Protein AF-A0A960LL97-F1 (afdb_monomer_lite)

Structure (mmCIF, N/CA/C/O backbone):
data_AF-A0A960LL97-F1
#
_entry.id   AF-A0A960LL97-F1
#
loop_
_atom_site.group_PDB
_atom_site.id
_atom_site.type_symbol
_atom_site.label_atom_id
_atom_site.label_alt_id
_atom_site.label_comp_id
_atom_site.label_asym_id
_atom_site.label_entity_id
_atom_site.label_seq_id
_atom_site.pdbx_PDB_ins_code
_atom_site.Cartn_x
_atom_site.Cartn_y
_atom_site.Cartn_z
_atom_site.occupancy
_atom_site.B_iso_or_equiv
_atom_site.auth_seq_id
_atom_site.auth_comp_id
_atom_site.auth_asym_id
_atom_site.auth_atom_id
_atom_site.pdbx_PDB_model_num
ATOM 1 N N . ASP A 1 1 ? 24.222 12.680 -18.712 1.00 38.53 1 ASP A N 1
ATOM 2 C CA . ASP A 1 1 ? 23.082 11.880 -18.221 1.00 38.53 1 ASP A CA 1
ATOM 3 C C . ASP A 1 1 ? 23.501 10.441 -17.946 1.00 38.53 1 ASP A C 1
ATOM 5 O O . ASP A 1 1 ? 23.135 9.529 -18.675 1.00 38.53 1 ASP A O 1
ATOM 9 N N . HIS A 1 2 ? 24.340 10.233 -16.927 1.00 45.06 2 HIS A N 1
ATOM 10 C CA . HIS A 1 2 ? 24.830 8.910 -16.535 1.00 45.06 2 HIS A CA 1
ATOM 11 C C . HIS A 1 2 ? 24.363 8.586 -15.111 1.00 45.06 2 HIS A C 1
ATOM 13 O O . HIS A 1 2 ? 24.579 9.390 -14.214 1.00 45.06 2 HIS A O 1
ATOM 19 N N . GLN A 1 3 ? 23.801 7.379 -14.963 1.00 54.41 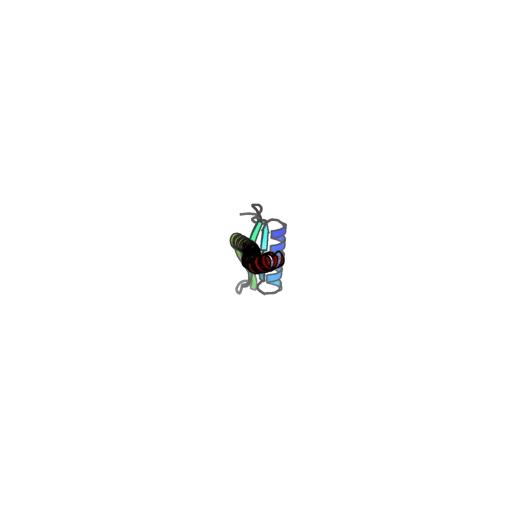3 GLN A N 1
ATOM 20 C CA . GLN A 1 3 ? 23.436 6.665 -13.727 1.00 54.41 3 GLN A CA 1
ATOM 21 C C . GLN A 1 3 ? 22.226 7.207 -12.951 1.00 54.41 3 GLN A C 1
ATOM 23 O O . GLN A 1 3 ? 22.362 7.721 -11.854 1.00 54.41 3 GLN A O 1
ATOM 28 N N . ILE A 1 4 ? 21.028 6.991 -13.509 1.00 66.06 4 ILE A N 1
ATOM 29 C CA . ILE A 1 4 ? 19.745 7.111 -12.784 1.00 66.06 4 ILE A CA 1
ATOM 30 C C . ILE A 1 4 ? 19.495 5.883 -11.885 1.00 66.06 4 ILE A C 1
ATOM 32 O O . ILE A 1 4 ? 18.559 5.880 -11.108 1.00 66.06 4 ILE A O 1
ATOM 36 N N . PHE A 1 5 ? 20.302 4.821 -11.982 1.00 74.31 5 PHE A N 1
ATOM 37 C CA . PHE A 1 5 ? 20.038 3.547 -11.309 1.00 74.31 5 PHE A CA 1
ATOM 38 C C . PHE A 1 5 ? 21.269 3.027 -10.575 1.00 74.31 5 PHE A C 1
ATOM 40 O O . PHE A 1 5 ? 22.390 3.118 -11.092 1.00 74.31 5 PHE A O 1
ATOM 47 N N . SER A 1 6 ? 21.042 2.403 -9.417 1.00 82.69 6 SER A N 1
ATOM 48 C CA . SER A 1 6 ? 22.057 1.603 -8.731 1.00 82.69 6 SER A CA 1
ATOM 49 C C . SER A 1 6 ? 22.574 0.465 -9.629 1.00 82.69 6 SER A C 1
ATOM 51 O O . SER A 1 6 ? 21.941 0.061 -10.612 1.00 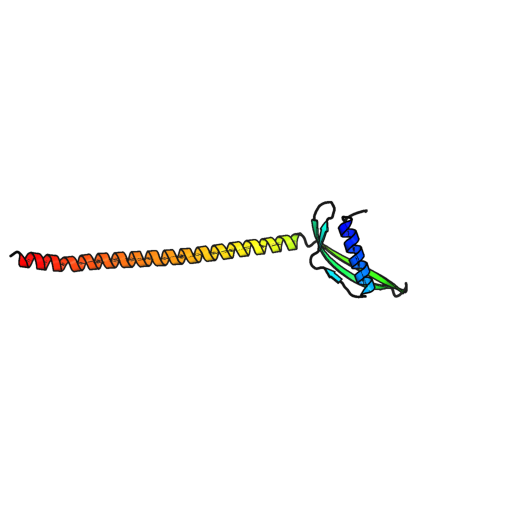82.69 6 SER A O 1
ATOM 53 N N . LYS A 1 7 ? 23.752 -0.083 -9.299 1.00 83.75 7 LYS A N 1
ATOM 54 C CA . LYS A 1 7 ? 24.346 -1.197 -10.059 1.00 83.75 7 LYS A CA 1
ATOM 55 C C . LYS A 1 7 ? 23.429 -2.427 -10.082 1.00 83.75 7 LYS A C 1
ATOM 57 O O . LYS A 1 7 ? 23.323 -3.07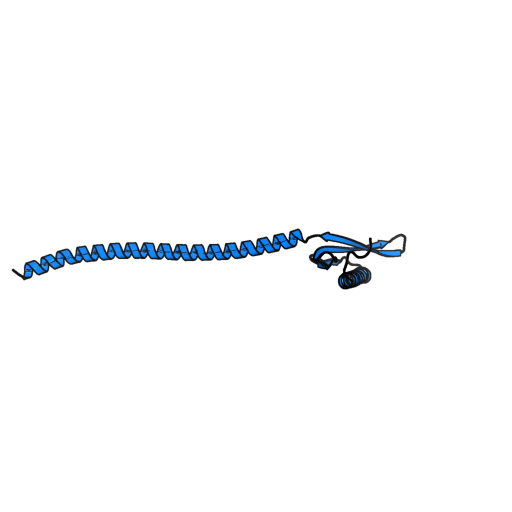9 -11.117 1.00 83.75 7 LYS A O 1
ATOM 62 N N . GLU A 1 8 ? 22.772 -2.710 -8.962 1.00 83.44 8 GLU A N 1
ATOM 63 C CA . GLU A 1 8 ? 21.835 -3.825 -8.822 1.00 83.44 8 GLU A CA 1
ATOM 64 C C . GLU A 1 8 ? 20.604 -3.628 -9.715 1.00 83.44 8 GLU A C 1
ATOM 66 O O . GLU A 1 8 ? 20.296 -4.494 -10.534 1.00 83.44 8 GLU A O 1
ATOM 71 N N . SER A 1 9 ? 19.983 -2.445 -9.661 1.00 83.50 9 SER A N 1
ATOM 72 C CA . SER A 1 9 ? 18.858 -2.082 -10.530 1.00 83.50 9 SER A CA 1
ATOM 73 C C . SER A 1 9 ? 19.239 -2.172 -12.014 1.00 83.50 9 SER A C 1
ATOM 75 O O . SER A 1 9 ? 18.503 -2.727 -12.828 1.00 83.50 9 SER A O 1
ATOM 77 N N . ALA A 1 10 ? 20.431 -1.697 -12.388 1.00 84.50 10 ALA A N 1
ATOM 78 C CA . ALA A 1 10 ? 20.920 -1.777 -13.764 1.00 84.50 10 ALA A CA 1
ATOM 79 C C . ALA A 1 10 ? 21.139 -3.226 -14.248 1.00 84.50 10 ALA A C 1
ATOM 81 O O . ALA A 1 10 ? 20.875 -3.539 -15.413 1.00 84.50 10 ALA A O 1
ATOM 82 N N . GLU A 1 11 ? 21.624 -4.118 -13.378 1.00 87.25 11 GLU A N 1
ATOM 83 C CA . GLU A 1 11 ? 21.765 -5.548 -13.680 1.00 87.25 11 GLU A CA 1
ATOM 84 C C . GLU A 1 11 ? 20.403 -6.237 -13.810 1.00 87.25 11 GLU A C 1
ATOM 86 O O . GLU A 1 11 ? 20.215 -7.037 -14.731 1.00 87.25 11 GLU A O 1
ATOM 91 N N . TYR A 1 12 ? 19.441 -5.884 -12.956 1.00 86.56 12 TYR A N 1
ATOM 92 C CA . TYR A 1 12 ? 18.064 -6.356 -13.061 1.00 86.56 12 TYR A CA 1
ATOM 93 C C . TYR A 1 12 ? 17.428 -5.946 -14.395 1.00 86.56 12 TYR A C 1
ATOM 95 O O . TYR A 1 12 ? 16.954 -6.806 -15.143 1.00 86.56 12 TYR A O 1
ATOM 103 N N . PHE A 1 13 ? 17.499 -4.662 -14.771 1.00 86.38 13 PHE A N 1
ATOM 104 C CA . PHE A 1 13 ? 16.927 -4.187 -16.032 1.00 86.38 13 PHE A CA 1
ATOM 105 C C . PHE A 1 13 ? 17.489 -4.917 -17.248 1.00 86.38 13 PHE A C 1
ATOM 107 O O . PHE A 1 13 ? 16.718 -5.256 -18.149 1.00 86.38 13 PHE A O 1
ATOM 114 N N . ARG A 1 14 ? 18.795 -5.215 -17.244 1.00 88.06 14 ARG A N 1
ATOM 115 C CA . ARG A 1 14 ? 19.449 -5.984 -18.309 1.00 88.06 14 ARG A CA 1
ATOM 116 C C . ARG A 1 14 ? 18.897 -7.407 -18.407 1.00 88.06 14 ARG A C 1
ATOM 118 O O . ARG A 1 14 ? 18.633 -7.874 -19.510 1.00 88.06 14 ARG A O 1
ATOM 125 N N . GLN A 1 15 ? 18.667 -8.080 -17.279 1.00 90.00 15 GLN A N 1
ATOM 126 C CA . GLN A 1 15 ? 18.061 -9.418 -17.269 1.00 90.00 15 GLN A CA 1
ATOM 127 C C . GLN A 1 15 ? 16.616 -9.406 -17.785 1.00 90.00 15 GLN A C 1
ATOM 129 O O . GLN A 1 15 ? 16.201 -10.320 -18.509 1.00 90.00 15 GLN A O 1
ATOM 134 N N . VAL A 1 16 ? 15.845 -8.369 -17.437 1.00 89.38 16 VAL A N 1
ATOM 135 C CA . VAL A 1 16 ? 14.489 -8.187 -17.971 1.00 89.38 16 VAL A CA 1
ATOM 136 C C . VAL A 1 16 ? 14.549 -7.956 -19.481 1.00 89.38 16 VAL A C 1
ATOM 138 O O . VAL A 1 16 ? 13.810 -8.607 -20.216 1.00 89.38 16 VAL A O 1
ATOM 141 N N . ASP A 1 17 ? 15.458 -7.106 -19.961 1.00 90.81 17 ASP A N 1
ATOM 142 C CA . ASP A 1 17 ? 15.630 -6.820 -21.389 1.00 90.81 17 ASP A CA 1
ATOM 143 C C . ASP A 1 17 ? 15.993 -8.078 -22.191 1.00 90.81 17 ASP A C 1
ATOM 145 O O . ASP A 1 17 ? 15.346 -8.408 -23.190 1.00 90.81 17 ASP A O 1
ATOM 149 N N . GLU A 1 18 ? 16.975 -8.845 -21.714 1.00 90.44 18 GLU A N 1
ATOM 150 C CA . GLU A 1 18 ? 17.350 -10.131 -22.309 1.00 90.44 18 GLU A CA 1
ATOM 151 C C . GLU A 1 18 ? 16.168 -11.108 -22.339 1.00 90.44 18 GLU A C 1
ATOM 153 O O . GLU A 1 18 ? 15.962 -11.823 -23.325 1.00 90.44 18 GLU A O 1
ATOM 158 N N . SER A 1 19 ? 15.351 -11.117 -21.284 1.00 89.69 19 SER A N 1
ATOM 159 C CA . SER A 1 19 ? 14.153 -11.952 -21.209 1.00 89.69 19 SER A CA 1
ATOM 160 C C . SER A 1 19 ? 13.078 -11.526 -22.209 1.00 89.69 19 SER A C 1
ATOM 162 O O . SER A 1 19 ? 12.464 -12.403 -22.818 1.00 89.69 19 SER A O 1
ATOM 164 N N . VAL A 1 20 ? 12.862 -10.223 -22.414 1.00 91.56 20 VAL A N 1
ATOM 165 C CA . VAL A 1 20 ? 11.917 -9.683 -23.410 1.00 91.56 20 VAL A CA 1
ATOM 166 C C . VAL A 1 20 ? 12.318 -10.124 -24.817 1.00 91.56 20 VAL A C 1
ATOM 168 O O . VAL A 1 20 ? 11.484 -10.659 -25.551 1.00 91.56 20 VAL A O 1
ATOM 171 N N . ILE A 1 21 ? 13.602 -9.988 -25.168 1.00 89.56 21 ILE A N 1
ATOM 172 C CA . ILE A 1 21 ? 14.127 -10.402 -26.478 1.00 89.56 21 ILE A CA 1
ATOM 173 C C . ILE A 1 21 ? 14.019 -11.918 -26.646 1.00 89.56 21 ILE A C 1
ATOM 175 O O . ILE A 1 21 ? 13.478 -12.396 -27.640 1.00 89.56 21 ILE A O 1
ATOM 179 N N . LYS A 1 22 ? 14.494 -12.693 -25.663 1.00 88.62 22 LYS A N 1
ATOM 180 C CA . LYS A 1 22 ? 14.520 -14.160 -25.745 1.00 88.62 22 LYS A CA 1
ATOM 181 C C . LYS A 1 22 ? 13.120 -14.764 -25.819 1.00 88.62 22 LYS A C 1
ATOM 183 O O . LYS A 1 22 ? 12.925 -15.781 -26.480 1.00 88.62 22 LYS A O 1
ATOM 188 N N . ARG A 1 23 ? 12.154 -14.177 -25.108 1.00 88.50 23 ARG A N 1
ATOM 189 C CA . ARG A 1 23 ? 10.765 -14.655 -25.091 1.00 88.50 23 ARG A CA 1
ATOM 190 C C . ARG A 1 23 ? 9.949 -14.122 -26.265 1.00 88.50 23 ARG A C 1
ATOM 192 O O . ARG A 1 23 ? 8.924 -14.727 -26.572 1.00 88.50 23 ARG A O 1
ATOM 199 N N . GLY A 1 24 ? 10.352 -13.000 -26.867 1.00 88.00 24 GLY A N 1
ATOM 200 C CA . GLY A 1 24 ? 9.570 -12.302 -27.890 1.00 88.00 24 GLY A CA 1
ATOM 201 C C . GLY A 1 24 ? 8.191 -11.863 -27.387 1.00 88.00 24 GLY A C 1
ATOM 202 O O . GLY A 1 24 ? 7.246 -11.778 -28.165 1.00 88.00 24 GLY A O 1
ATOM 203 N N . LYS A 1 25 ? 8.043 -11.648 -26.073 1.00 90.38 25 LYS A N 1
ATOM 204 C CA . LYS A 1 25 ? 6.779 -11.273 -25.425 1.00 90.38 25 LYS A CA 1
ATOM 205 C C . LYS A 1 25 ? 6.970 -10.039 -24.561 1.00 90.38 25 LYS A C 1
ATOM 207 O O . LYS A 1 25 ? 8.048 -9.839 -24.005 1.00 90.38 25 LYS A O 1
ATOM 212 N N . LEU A 1 26 ? 5.898 -9.258 -24.430 1.00 93.75 26 LEU A N 1
ATOM 213 C CA . LEU A 1 26 ? 5.858 -8.141 -23.496 1.00 93.75 26 LEU A CA 1
ATOM 214 C C . LEU A 1 26 ? 6.058 -8.634 -22.058 1.00 93.75 26 LEU A C 1
ATOM 216 O O . LEU A 1 26 ? 5.589 -9.718 -21.695 1.00 93.75 26 LEU A O 1
ATOM 220 N N . ILE A 1 27 ? 6.744 -7.830 -21.258 1.00 94.62 27 ILE A N 1
ATOM 221 C CA . ILE A 1 27 ? 6.838 -7.996 -19.810 1.00 94.62 2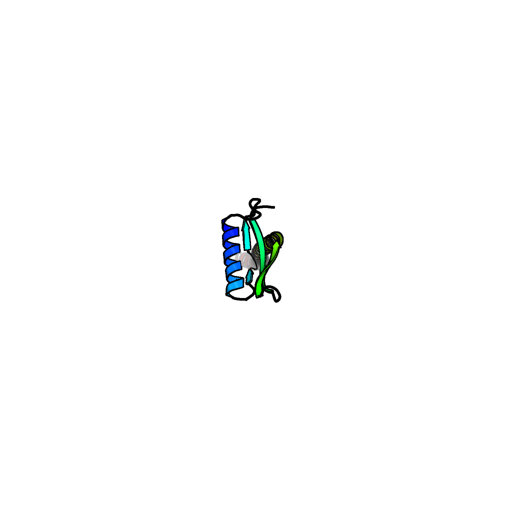7 ILE A CA 1
ATOM 222 C C . ILE A 1 27 ? 6.253 -6.740 -19.176 1.00 94.62 27 ILE A C 1
ATOM 224 O O . ILE A 1 27 ? 6.623 -5.629 -19.545 1.00 94.62 27 ILE A O 1
ATOM 228 N N . ASP A 1 28 ? 5.331 -6.945 -18.244 1.00 94.94 28 ASP A N 1
ATOM 229 C CA . ASP A 1 28 ? 4.705 -5.906 -17.437 1.00 94.94 28 ASP A CA 1
ATOM 230 C C . ASP A 1 28 ? 5.102 -6.150 -15.979 1.00 94.94 28 ASP A C 1
ATOM 232 O O . ASP A 1 28 ? 4.894 -7.250 -15.454 1.00 94.94 28 ASP A O 1
ATOM 236 N N . VAL A 1 29 ? 5.732 -5.153 -15.366 1.00 93.94 29 VAL A N 1
ATOM 237 C CA . VAL A 1 29 ? 6.136 -5.139 -13.961 1.00 93.94 29 VAL A CA 1
ATOM 238 C C . VAL A 1 29 ? 5.330 -4.031 -13.279 1.00 93.94 29 VAL A C 1
ATOM 240 O O . VAL A 1 29 ? 5.737 -2.870 -13.331 1.00 93.94 29 VAL A O 1
ATOM 243 N N . PRO A 1 30 ? 4.173 -4.361 -12.669 1.00 92.31 30 PRO A N 1
ATOM 244 C CA . PRO A 1 30 ? 3.229 -3.361 -12.168 1.00 92.31 30 PRO A CA 1
ATOM 245 C C . PRO A 1 30 ? 3.796 -2.453 -11.079 1.00 92.31 30 PRO A C 1
ATOM 247 O O . PRO A 1 30 ? 3.406 -1.292 -10.984 1.00 92.31 30 PRO A O 1
ATOM 250 N N . GLU A 1 31 ? 4.671 -3.005 -10.239 1.00 93.69 31 GLU A N 1
ATOM 251 C CA . GLU A 1 31 ? 5.278 -2.332 -9.095 1.00 93.69 31 GLU A CA 1
ATOM 252 C C . GLU A 1 31 ? 6.715 -2.834 -8.933 1.00 93.69 31 GLU A C 1
ATOM 254 O O . GLU A 1 31 ? 6.954 -3.979 -8.549 1.00 93.69 31 GLU A O 1
ATOM 259 N N . GLU A 1 32 ? 7.667 -1.973 -9.261 1.00 91.50 32 GLU A N 1
ATOM 260 C CA . GLU A 1 32 ? 9.102 -2.226 -9.209 1.00 91.50 32 GLU A CA 1
ATOM 261 C C . GLU A 1 32 ? 9.755 -1.168 -8.319 1.00 91.50 32 GLU A C 1
ATOM 263 O O . GLU A 1 32 ? 9.604 0.024 -8.577 1.00 91.50 32 GLU A O 1
ATOM 268 N N . ILE A 1 33 ? 10.472 -1.578 -7.271 1.00 91.31 33 ILE A N 1
ATOM 269 C CA . ILE A 1 33 ? 11.241 -0.639 -6.444 1.00 91.31 33 ILE A CA 1
ATOM 270 C C . ILE A 1 33 ? 12.606 -0.458 -7.085 1.00 91.31 33 ILE A C 1
ATOM 272 O O . ILE A 1 33 ? 13.329 -1.429 -7.309 1.00 91.31 33 ILE A O 1
ATOM 276 N N . VAL A 1 34 ? 12.957 0.792 -7.354 1.00 90.69 34 VAL A N 1
ATOM 277 C CA . VAL A 1 34 ? 14.207 1.143 -8.010 1.00 90.69 34 VAL A CA 1
ATOM 278 C C . VAL A 1 34 ? 14.942 2.169 -7.167 1.00 90.69 34 VAL A C 1
ATOM 280 O O . VAL A 1 34 ? 14.433 3.256 -6.905 1.00 90.69 34 VAL A O 1
ATOM 283 N N . ASP A 1 35 ? 16.165 1.829 -6.765 1.00 88.44 35 ASP A N 1
ATOM 284 C CA . ASP A 1 35 ? 17.074 2.789 -6.145 1.00 88.44 35 ASP A CA 1
ATOM 285 C C . ASP A 1 35 ? 17.694 3.691 -7.220 1.00 88.44 35 ASP A C 1
ATOM 287 O O . ASP A 1 35 ? 18.429 3.223 -8.106 1.00 88.44 35 ASP A O 1
ATOM 291 N N . THR A 1 36 ? 17.367 4.980 -7.131 1.00 82.31 36 THR A N 1
ATOM 292 C CA . THR A 1 36 ? 17.827 6.016 -8.060 1.00 82.31 36 THR A CA 1
ATOM 293 C C . THR A 1 36 ? 19.112 6.719 -7.628 1.00 82.31 36 THR A C 1
ATOM 295 O O . THR A 1 36 ? 19.632 7.559 -8.358 1.00 82.31 36 THR A O 1
ATOM 298 N N . GLY A 1 37 ? 19.643 6.398 -6.446 1.00 81.50 37 GLY A N 1
ATOM 299 C CA . GLY A 1 37 ? 20.729 7.140 -5.801 1.00 81.50 37 GLY A CA 1
ATOM 300 C C . GLY A 1 37 ? 20.241 8.341 -4.982 1.00 81.50 37 GLY A C 1
ATOM 301 O O . GLY A 1 37 ? 20.808 8.612 -3.926 1.00 81.50 37 GLY A O 1
ATOM 302 N N . ASP A 1 38 ? 19.156 8.999 -5.404 1.00 81.69 38 ASP A N 1
ATOM 303 C CA . ASP A 1 38 ? 18.462 10.047 -4.634 1.00 81.69 38 ASP A CA 1
ATOM 304 C C . ASP A 1 38 ? 17.354 9.479 -3.722 1.00 81.69 38 ASP A C 1
ATOM 306 O O . ASP A 1 38 ? 16.752 10.201 -2.922 1.00 81.69 38 ASP A O 1
ATOM 310 N N . GLY A 1 39 ? 17.091 8.173 -3.822 1.00 85.19 39 GLY A N 1
ATOM 311 C CA . GLY A 1 39 ? 16.097 7.450 -3.038 1.00 85.19 39 GLY A CA 1
ATOM 312 C C . GLY A 1 39 ? 15.419 6.328 -3.823 1.00 85.19 39 GLY A C 1
ATOM 313 O O . GLY A 1 39 ? 15.631 6.152 -5.026 1.00 85.19 39 GLY A O 1
ATOM 314 N N . GLU A 1 40 ? 14.574 5.577 -3.122 1.00 90.62 40 GLU A N 1
ATOM 315 C CA . GLU A 1 40 ? 13.730 4.545 -3.721 1.00 90.62 40 GLU A CA 1
ATOM 316 C C . GLU A 1 40 ? 12.498 5.172 -4.378 1.00 90.62 40 GLU A C 1
ATOM 318 O O . GLU A 1 40 ? 11.759 5.941 -3.751 1.00 90.62 40 GLU A O 1
ATOM 323 N N . VAL A 1 41 ? 12.253 4.795 -5.630 1.00 93.00 41 VAL A N 1
ATOM 324 C CA . VAL A 1 41 ? 11.024 5.117 -6.360 1.00 93.00 41 VAL A CA 1
ATOM 325 C C . VAL A 1 41 ? 10.312 3.834 -6.757 1.00 93.00 41 VAL A C 1
ATOM 327 O O . VAL A 1 41 ? 10.944 2.813 -7.025 1.00 93.00 41 VAL A O 1
ATOM 330 N N . TRP A 1 42 ? 8.986 3.890 -6.801 1.00 95.19 42 TRP A N 1
ATOM 331 C CA . TRP A 1 42 ? 8.169 2.810 -7.335 1.00 95.19 42 TRP A CA 1
ATOM 332 C C . TRP A 1 42 ? 7.864 3.096 -8.794 1.00 95.19 42 TRP A C 1
ATOM 334 O O . TRP A 1 42 ? 7.276 4.131 -9.102 1.00 95.19 42 TRP A O 1
ATOM 344 N N . LEU A 1 43 ? 8.216 2.173 -9.681 1.00 94.75 43 LEU A N 1
ATOM 345 C CA . LEU A 1 43 ? 7.934 2.267 -11.105 1.00 94.75 43 LEU A CA 1
ATOM 346 C C . LEU A 1 43 ? 6.913 1.213 -11.535 1.00 94.75 43 LEU A C 1
ATOM 348 O O . LEU A 1 43 ? 6.957 0.065 -11.096 1.00 94.75 43 LEU A O 1
ATOM 352 N N . HIS A 1 44 ? 6.015 1.600 -12.435 1.00 96.00 44 HIS A N 1
ATOM 353 C CA . HIS A 1 44 ? 5.299 0.664 -13.294 1.00 96.00 44 HIS A CA 1
ATOM 354 C C . HIS A 1 44 ? 6.048 0.599 -14.620 1.00 96.00 44 HIS A C 1
ATOM 356 O O . HIS A 1 44 ? 6.057 1.572 -15.376 1.00 96.00 44 HIS A O 1
ATOM 362 N N . THR A 1 45 ? 6.690 -0.535 -14.892 1.00 94.38 45 THR A N 1
ATOM 363 C CA . THR A 1 45 ? 7.529 -0.715 -16.080 1.00 94.38 45 THR A CA 1
ATOM 364 C C . THR A 1 45 ? 6.898 -1.709 -17.048 1.00 94.38 45 THR A C 1
ATOM 366 O O . THR A 1 45 ? 6.692 -2.877 -16.721 1.00 94.38 45 THR A O 1
ATOM 369 N N . VAL A 1 46 ? 6.678 -1.277 -18.288 1.00 95.31 46 VAL A N 1
ATOM 370 C CA . VAL A 1 46 ? 6.250 -2.135 -19.398 1.00 95.31 46 VAL A CA 1
ATOM 371 C C . VAL A 1 46 ? 7.345 -2.173 -20.453 1.00 95.31 46 VAL A C 1
ATOM 373 O O . VAL A 1 46 ? 7.795 -1.137 -20.939 1.00 95.31 46 VAL A O 1
ATOM 376 N N . LYS A 1 47 ? 7.759 -3.378 -20.847 1.00 95.06 47 LYS A N 1
ATOM 377 C CA . LYS A 1 47 ? 8.754 -3.598 -21.900 1.00 95.06 47 LYS A CA 1
ATOM 378 C C . LYS A 1 47 ? 8.163 -4.425 -23.029 1.00 95.06 47 LYS A C 1
ATOM 380 O O . LYS A 1 47 ? 7.684 -5.538 -22.810 1.00 95.06 47 LYS A O 1
ATOM 385 N N . VAL A 1 48 ? 8.220 -3.892 -24.244 1.00 94.50 48 VAL A N 1
ATOM 386 C CA . VAL A 1 48 ? 7.642 -4.504 -25.444 1.00 94.50 48 VAL A CA 1
ATOM 387 C C . VAL A 1 48 ? 8.751 -4.778 -26.464 1.00 94.50 48 VAL A C 1
ATOM 389 O O . VAL A 1 48 ? 9.497 -3.855 -26.804 1.00 94.50 48 VAL A O 1
ATOM 392 N N . PRO A 1 49 ? 8.878 -6.017 -26.974 1.00 94.31 49 PRO A N 1
ATOM 393 C CA . PRO A 1 49 ? 9.768 -6.300 -28.088 1.00 94.31 49 PRO A CA 1
ATOM 394 C C . PRO A 1 49 ? 9.151 -5.762 -29.381 1.00 94.31 49 PRO A C 1
ATOM 396 O O . PRO A 1 49 ? 7.974 -5.989 -29.664 1.00 94.31 49 PRO A O 1
ATOM 399 N N . VAL A 1 50 ? 9.951 -5.062 -30.177 1.00 93.00 50 VAL A N 1
ATOM 400 C CA . VAL A 1 50 ? 9.543 -4.492 -31.461 1.00 93.00 50 VAL A CA 1
ATOM 401 C C . VAL A 1 50 ? 10.466 -5.020 -32.546 1.00 93.00 50 VAL A C 1
ATOM 403 O O . VAL A 1 50 ? 11.675 -4.803 -32.504 1.00 93.00 50 VAL A O 1
ATOM 406 N N . ASP A 1 51 ? 9.899 -5.702 -33.536 1.00 90.50 51 ASP A N 1
ATOM 407 C CA . ASP A 1 51 ? 10.663 -6.174 -34.687 1.00 90.50 51 ASP A CA 1
ATOM 408 C C . ASP A 1 51 ? 11.043 -5.004 -35.600 1.00 90.50 51 ASP A C 1
ATOM 410 O O . ASP A 1 51 ? 10.183 -4.362 -36.210 1.00 90.50 51 ASP A O 1
ATOM 414 N N . ASP A 1 52 ? 12.341 -4.774 -35.761 1.00 88.88 52 ASP A N 1
ATOM 415 C CA . ASP A 1 52 ? 12.884 -3.837 -36.735 1.00 88.88 52 ASP A CA 1
ATOM 416 C C . ASP A 1 52 ? 12.868 -4.486 -38.127 1.00 88.88 52 ASP A C 1
ATOM 418 O O . ASP A 1 52 ? 13.716 -5.317 -38.466 1.00 88.88 52 ASP A O 1
ATOM 422 N N . LYS A 1 53 ? 11.881 -4.110 -38.951 1.00 85.44 53 LYS A N 1
ATOM 423 C CA . LYS A 1 53 ? 11.722 -4.624 -40.324 1.00 85.44 53 LYS A CA 1
ATOM 424 C C . LYS A 1 53 ? 12.832 -4.172 -41.278 1.00 85.44 53 LYS A C 1
ATOM 426 O O . LYS A 1 53 ? 12.971 -4.771 -42.340 1.00 85.44 53 LYS A O 1
ATOM 431 N N . ILE A 1 54 ? 13.605 -3.145 -40.922 1.00 81.00 54 ILE A N 1
ATOM 432 C CA . ILE A 1 54 ? 14.693 -2.613 -41.751 1.00 81.00 54 ILE A CA 1
ATOM 433 C C . ILE A 1 54 ? 16.016 -3.278 -41.357 1.00 81.00 54 ILE A C 1
ATOM 435 O O . ILE A 1 54 ? 16.773 -3.712 -42.222 1.00 81.00 54 ILE A O 1
ATOM 439 N N . GLY A 1 55 ? 16.284 -3.382 -40.054 1.00 77.81 55 GLY A N 1
ATOM 440 C CA . GLY A 1 55 ? 17.524 -3.945 -39.513 1.00 77.81 55 GLY A CA 1
ATOM 441 C C . GLY A 1 55 ? 17.516 -5.459 -39.278 1.00 77.81 55 GLY A C 1
ATOM 442 O O . GLY A 1 55 ? 18.567 -6.019 -38.976 1.00 77.81 55 GLY A O 1
ATOM 443 N N . GLY A 1 56 ? 16.362 -6.129 -39.374 1.00 84.12 56 GLY A N 1
ATOM 444 C CA . GLY A 1 56 ? 16.238 -7.576 -39.154 1.00 84.12 56 GLY A CA 1
ATOM 445 C C . GLY A 1 56 ? 16.510 -8.021 -37.710 1.00 84.12 56 GLY A C 1
ATOM 446 O O . GLY A 1 56 ? 16.850 -9.180 -37.482 1.00 84.12 56 GLY A O 1
ATOM 447 N N . ARG A 1 57 ? 16.387 -7.110 -36.737 1.00 85.56 57 ARG A N 1
ATOM 448 C CA . ARG A 1 57 ? 16.666 -7.341 -35.309 1.00 85.56 57 ARG A CA 1
ATOM 449 C C . ARG A 1 57 ? 15.444 -7.037 -34.446 1.00 85.56 57 ARG A C 1
ATOM 451 O O . ARG A 1 57 ? 14.599 -6.237 -34.827 1.00 85.56 57 ARG A O 1
ATOM 458 N N . THR A 1 58 ? 15.374 -7.621 -33.257 1.00 86.69 58 THR A N 1
ATOM 459 C CA . THR A 1 58 ? 14.366 -7.249 -32.254 1.00 86.69 58 THR A CA 1
ATOM 460 C C . THR A 1 58 ? 14.915 -6.122 -31.380 1.00 86.69 58 THR A C 1
ATOM 462 O O . THR A 1 58 ? 16.002 -6.240 -30.815 1.00 86.69 58 THR A O 1
ATOM 465 N N . LEU A 1 59 ? 14.176 -5.018 -31.295 1.00 90.25 59 LEU A N 1
ATOM 466 C CA . LEU A 1 59 ? 14.410 -3.897 -30.385 1.00 90.25 59 LEU A CA 1
ATOM 467 C C . LEU A 1 59 ? 13.523 -4.032 -29.145 1.00 90.25 59 LEU A C 1
ATOM 469 O O . LEU A 1 59 ? 12.548 -4.780 -29.149 1.00 90.25 59 LEU A O 1
ATOM 473 N N . ILE A 1 60 ? 13.840 -3.275 -28.097 1.00 91.88 60 ILE A N 1
ATOM 474 C CA . ILE A 1 60 ? 13.001 -3.156 -26.903 1.00 91.88 60 ILE A CA 1
ATOM 475 C C . ILE A 1 60 ? 12.530 -1.714 -26.790 1.00 91.88 60 ILE A C 1
ATOM 477 O O . ILE A 1 60 ? 13.332 -0.785 -26.881 1.00 91.88 60 ILE A O 1
ATOM 481 N N . VAL A 1 61 ? 11.235 -1.543 -26.548 1.00 93.56 61 VAL A N 1
ATOM 482 C CA . VAL A 1 61 ? 10.652 -0.282 -26.096 1.00 93.56 61 VAL A CA 1
ATOM 483 C C . VAL A 1 61 ? 10.246 -0.461 -24.641 1.00 93.56 61 VAL A C 1
ATOM 485 O O . VAL A 1 61 ? 9.401 -1.301 -24.336 1.00 93.56 61 VAL A O 1
ATOM 488 N N . GLY A 1 62 ? 10.883 0.298 -23.752 1.00 92.00 62 GLY A N 1
ATOM 489 C CA . GLY A 1 62 ? 10.542 0.367 -22.335 1.00 92.00 62 GLY A CA 1
ATOM 490 C C . GLY A 1 62 ? 9.782 1.652 -22.030 1.00 92.00 62 GLY A C 1
ATOM 491 O O . GLY A 1 62 ? 10.185 2.725 -22.475 1.00 92.00 62 GLY A O 1
A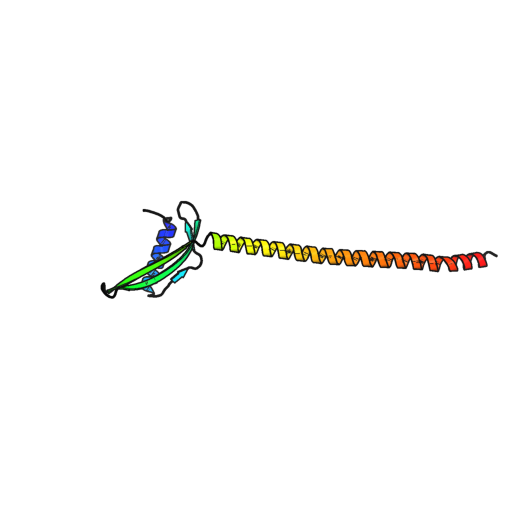TOM 492 N N . ILE A 1 63 ? 8.694 1.537 -21.278 1.00 91.88 63 ILE A N 1
ATOM 493 C CA . ILE A 1 63 ? 7.954 2.657 -20.700 1.00 91.88 63 ILE A CA 1
ATOM 494 C C . ILE A 1 63 ? 7.962 2.438 -19.192 1.00 91.88 63 ILE A C 1
ATOM 496 O O . ILE A 1 63 ? 7.595 1.356 -18.741 1.00 91.88 63 ILE A O 1
ATOM 500 N N . SER A 1 64 ? 8.370 3.453 -18.437 1.00 92.19 64 SER A N 1
ATOM 501 C CA . SER A 1 64 ? 8.343 3.431 -16.977 1.00 92.19 64 SER A CA 1
ATOM 502 C C . SER A 1 64 ? 7.595 4.658 -16.471 1.00 92.19 64 SER A C 1
ATOM 504 O O . SER A 1 64 ? 7.926 5.784 -16.843 1.00 92.19 64 SER A O 1
ATOM 506 N N . GLU A 1 65 ? 6.579 4.430 -15.647 1.00 94.25 65 GLU A N 1
ATOM 507 C CA . GLU A 1 65 ? 5.813 5.462 -14.948 1.00 94.25 65 GLU A CA 1
ATOM 508 C C . GLU A 1 65 ? 6.211 5.461 -13.470 1.00 94.25 65 GLU A C 1
ATOM 510 O O . GLU A 1 65 ? 6.218 4.402 -12.847 1.00 94.25 65 GLU A O 1
ATOM 515 N N . ASP A 1 66 ? 6.519 6.627 -12.897 1.00 94.25 66 ASP A N 1
ATOM 516 C CA . ASP A 1 66 ? 6.672 6.761 -11.445 1.00 94.25 66 ASP A CA 1
ATOM 517 C C . ASP A 1 66 ? 5.294 6.701 -10.774 1.00 94.25 66 ASP A C 1
ATOM 519 O O . ASP A 1 66 ? 4.434 7.559 -10.977 1.00 94.25 66 ASP A O 1
ATOM 523 N N . ILE A 1 67 ? 5.090 5.664 -9.969 1.00 96.50 67 ILE A N 1
ATOM 524 C CA . ILE A 1 67 ? 3.852 5.377 -9.247 1.00 96.50 67 ILE A CA 1
ATOM 525 C C . ILE A 1 67 ? 4.033 5.505 -7.731 1.00 96.50 67 ILE A C 1
ATOM 527 O O . ILE A 1 67 ? 3.167 5.064 -6.973 1.00 96.50 67 ILE A O 1
ATOM 531 N N . THR A 1 68 ? 5.126 6.117 -7.269 1.00 95.25 68 THR A N 1
ATOM 532 C CA . THR A 1 68 ? 5.464 6.261 -5.845 1.00 95.25 68 THR A CA 1
ATOM 533 C C . THR A 1 68 ? 4.319 6.881 -5.050 1.00 95.25 68 THR A C 1
ATOM 535 O O . THR A 1 68 ? 3.882 6.328 -4.040 1.00 95.25 68 THR A O 1
ATOM 538 N N . GLU A 1 69 ? 3.761 7.990 -5.535 1.00 96.50 69 GLU A N 1
ATOM 539 C CA . GLU A 1 69 ? 2.633 8.659 -4.877 1.00 96.50 69 GLU A CA 1
ATOM 540 C C . GLU A 1 69 ? 1.361 7.799 -4.889 1.00 96.50 69 GLU A C 1
ATOM 542 O O . GLU A 1 69 ? 0.604 7.789 -3.918 1.00 96.50 69 GLU A O 1
ATOM 547 N N . ARG A 1 70 ? 1.150 7.002 -5.945 1.00 97.25 70 ARG A N 1
ATOM 548 C CA . ARG A 1 70 ? 0.007 6.084 -6.049 1.00 97.25 70 ARG A CA 1
ATOM 549 C C . ARG A 1 70 ? 0.107 4.950 -5.030 1.00 97.25 70 ARG A C 1
ATOM 551 O O . ARG A 1 70 ? -0.885 4.637 -4.372 1.00 97.25 70 ARG A O 1
ATOM 558 N N . VAL A 1 71 ? 1.292 4.357 -4.881 1.00 96.25 71 VAL A N 1
ATOM 559 C CA . VAL A 1 71 ? 1.556 3.303 -3.890 1.00 96.25 71 VAL A CA 1
ATOM 560 C C . VAL A 1 71 ? 1.390 3.859 -2.476 1.00 96.25 71 VAL A C 1
ATOM 562 O O . VAL A 1 71 ? 0.620 3.300 -1.694 1.00 96.25 71 VAL A O 1
ATOM 565 N N . ARG A 1 72 ? 1.993 5.017 -2.173 1.00 95.69 72 ARG A N 1
ATOM 566 C CA . ARG A 1 72 ? 1.858 5.687 -0.866 1.00 95.69 72 ARG A CA 1
ATOM 567 C C . ARG A 1 72 ? 0.404 6.011 -0.526 1.00 95.69 72 ARG A C 1
ATOM 569 O O . ARG A 1 72 ? -0.040 5.742 0.589 1.00 95.69 72 ARG A O 1
ATOM 576 N N . ALA A 1 73 ? -0.357 6.554 -1.477 1.00 96.62 73 ALA A N 1
ATOM 577 C CA . ALA A 1 73 ? -1.771 6.856 -1.277 1.00 96.62 73 ALA A CA 1
ATOM 578 C C . ALA A 1 73 ? -2.589 5.585 -0.996 1.00 96.62 73 ALA A C 1
ATOM 580 O O . ALA A 1 73 ? -3.429 5.580 -0.093 1.00 96.62 73 ALA A O 1
ATOM 581 N N . ARG A 1 74 ? -2.321 4.489 -1.719 1.00 97.19 74 ARG A N 1
ATOM 582 C CA . ARG A 1 74 ? -2.974 3.193 -1.483 1.00 97.19 74 ARG A CA 1
ATOM 583 C C . ARG A 1 74 ? -2.689 2.670 -0.075 1.00 97.19 74 ARG A C 1
ATOM 585 O O . ARG A 1 74 ? -3.627 2.337 0.644 1.00 97.19 74 ARG A O 1
ATOM 592 N N . GLU A 1 75 ? -1.429 2.653 0.348 1.00 96.88 75 GLU A N 1
ATOM 593 C CA . GLU A 1 75 ? -1.047 2.189 1.689 1.00 96.88 75 GLU A CA 1
ATOM 594 C C . GLU A 1 75 ? -1.672 3.041 2.804 1.00 96.88 75 GLU A C 1
ATOM 596 O O . GLU A 1 75 ? -2.143 2.516 3.820 1.00 96.88 75 GLU A O 1
ATOM 601 N N . GLN A 1 76 ? -1.728 4.363 2.611 1.00 97.88 76 GLN A N 1
ATOM 602 C CA . GLN A 1 76 ? -2.394 5.274 3.541 1.00 97.88 76 GLN A CA 1
ATOM 603 C C . GLN A 1 76 ? -3.896 4.992 3.637 1.00 97.88 76 GLN A C 1
ATOM 605 O O . GLN A 1 76 ? -4.428 4.919 4.748 1.00 97.88 76 GLN A O 1
ATOM 610 N N . LEU A 1 77 ? -4.575 4.797 2.503 1.00 98.38 77 LEU A N 1
ATOM 611 C CA . LEU A 1 77 ? -5.996 4.451 2.470 1.00 98.38 77 LEU A CA 1
ATOM 612 C C . LEU A 1 77 ? -6.270 3.132 3.190 1.00 98.38 77 LEU A C 1
ATOM 614 O O . LEU A 1 77 ? -7.189 3.057 4.005 1.00 98.38 77 LEU A O 1
ATOM 618 N N . GLU A 1 78 ? -5.455 2.108 2.950 1.00 98.12 78 GLU A N 1
ATOM 619 C CA . GLU A 1 78 ? -5.591 0.826 3.638 1.00 98.12 78 GLU A CA 1
ATOM 620 C C . GLU A 1 78 ? -5.413 0.960 5.152 1.00 98.12 78 GLU A C 1
ATOM 622 O O . GLU A 1 78 ? -6.187 0.391 5.927 1.00 98.12 78 GLU A O 1
ATOM 627 N N . ARG A 1 79 ? -4.421 1.740 5.593 1.00 98.25 79 ARG A N 1
ATOM 628 C CA . ARG A 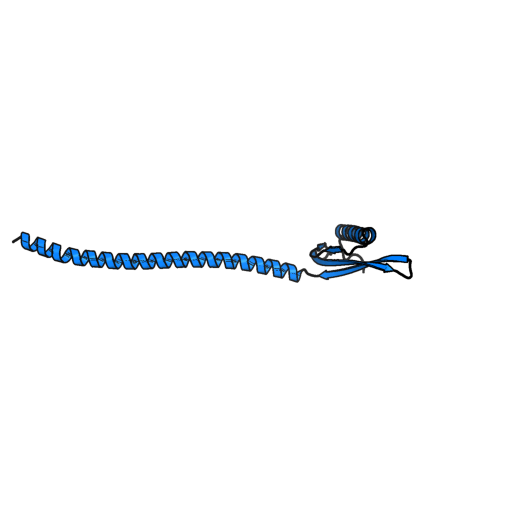1 79 ? -4.196 2.012 7.016 1.00 98.25 79 ARG A CA 1
ATOM 629 C C . ARG A 1 79 ? -5.383 2.738 7.645 1.00 98.25 79 ARG A C 1
ATOM 631 O O . ARG A 1 79 ? -5.831 2.348 8.721 1.00 98.25 79 ARG A O 1
ATOM 638 N N . LEU A 1 80 ? -5.892 3.779 6.991 1.00 98.00 80 LEU A N 1
ATOM 639 C CA . LEU A 1 80 ? -7.045 4.535 7.478 1.00 98.00 80 LEU A CA 1
ATOM 640 C C . LEU A 1 80 ? -8.298 3.663 7.548 1.00 98.00 80 LEU A C 1
ATOM 642 O O . LEU A 1 80 ? -9.020 3.727 8.538 1.00 98.00 80 LEU A O 1
ATOM 646 N N . ASN A 1 81 ? -8.524 2.812 6.548 1.00 98.38 81 ASN A N 1
ATOM 647 C CA . ASN A 1 81 ? -9.669 1.909 6.526 1.00 98.38 81 ASN A CA 1
ATOM 648 C C . ASN A 1 81 ? -9.602 0.872 7.661 1.00 98.38 81 ASN A C 1
ATOM 650 O O . ASN A 1 81 ? -10.599 0.638 8.343 1.00 98.38 81 ASN A O 1
ATOM 654 N N . ARG A 1 82 ? -8.413 0.310 7.937 1.00 98.31 82 ARG A N 1
ATOM 655 C CA . ARG A 1 82 ? -8.200 -0.568 9.103 1.00 98.31 82 ARG A CA 1
ATOM 656 C C . ARG A 1 82 ? -8.528 0.150 10.413 1.00 98.31 82 ARG A C 1
ATOM 658 O O . ARG A 1 82 ? -9.350 -0.344 11.181 1.00 98.31 82 ARG A O 1
ATOM 665 N N . ASN A 1 83 ? -7.975 1.344 10.619 1.00 98.25 83 ASN A N 1
ATOM 666 C CA . ASN A 1 83 ? -8.237 2.139 11.822 1.00 98.25 83 ASN A CA 1
ATOM 667 C C . ASN A 1 83 ? -9.728 2.480 11.978 1.00 98.25 83 ASN A C 1
ATOM 669 O O . ASN A 1 83 ? -10.276 2.400 13.076 1.00 98.25 83 ASN A O 1
ATOM 673 N N . LEU A 1 84 ? -10.398 2.854 10.883 1.00 98.31 84 LEU A N 1
ATOM 674 C CA . LEU A 1 84 ? -11.823 3.176 10.888 1.00 98.31 84 LEU A CA 1
ATOM 675 C C . LEU A 1 84 ? -12.664 1.944 11.242 1.00 98.31 84 LEU A C 1
ATOM 677 O O . LEU A 1 84 ? -13.575 2.033 12.063 1.00 98.31 84 LEU A O 1
ATOM 681 N N . SER A 1 85 ? -12.329 0.784 10.673 1.00 98.31 85 SER A N 1
ATOM 682 C CA . SER A 1 85 ? -12.990 -0.478 11.001 1.00 98.31 85 SER A CA 1
ATOM 683 C C . SER A 1 85 ? -12.824 -0.854 12.473 1.00 98.31 85 SER A C 1
ATOM 685 O O . SER A 1 85 ? -13.762 -1.392 13.059 1.00 98.31 85 SER A O 1
ATOM 687 N N . GLU A 1 86 ? -11.657 -0.622 13.070 1.00 98.38 86 GLU A N 1
ATOM 688 C CA . GLU A 1 86 ? -11.429 -0.883 14.495 1.00 98.38 86 GLU A CA 1
ATOM 689 C C . GLU A 1 86 ? -12.252 0.064 15.371 1.00 98.38 86 GLU A C 1
ATOM 691 O O . GLU A 1 86 ? -12.939 -0.382 16.290 1.00 98.38 86 GLU A O 1
ATOM 696 N N . LYS A 1 87 ? -12.258 1.360 15.039 1.00 97.69 87 LYS A N 1
ATOM 697 C CA . LYS A 1 87 ? -13.031 2.370 15.771 1.00 97.69 87 LYS A CA 1
ATOM 698 C C . LYS A 1 87 ? -14.536 2.138 15.685 1.00 97.69 87 LYS A C 1
ATOM 700 O O . LYS A 1 87 ? -15.223 2.306 16.688 1.00 97.69 87 LYS A O 1
ATOM 705 N N . ASN A 1 88 ? -15.044 1.696 14.537 1.00 98.31 88 ASN A N 1
ATOM 706 C CA . ASN A 1 88 ? -16.450 1.319 14.400 1.00 98.31 88 ASN A CA 1
ATOM 707 C C . ASN A 1 88 ? -16.817 0.147 15.318 1.00 98.31 88 ASN A C 1
ATOM 709 O O . ASN A 1 88 ? -17.819 0.227 16.020 1.00 98.31 88 ASN A O 1
ATOM 713 N N . LYS A 1 89 ? -15.981 -0.897 15.393 1.00 98.12 89 LYS A N 1
ATOM 714 C CA . LYS A 1 89 ? -16.215 -2.027 16.312 1.00 98.12 89 LYS A CA 1
ATOM 715 C C . LYS A 1 89 ? -16.201 -1.595 17.780 1.00 98.12 89 LYS A C 1
ATOM 717 O O . LYS A 1 89 ? -17.017 -2.058 18.574 1.00 98.12 89 LYS A O 1
ATOM 722 N N . GLU A 1 90 ? -15.281 -0.706 18.150 1.00 97.88 90 GLU A N 1
ATOM 723 C CA . GLU A 1 90 ? -15.204 -0.143 19.503 1.00 97.88 90 GLU A CA 1
ATOM 724 C C . GLU A 1 90 ? -16.462 0.674 19.847 1.00 97.88 90 GLU A C 1
ATOM 726 O O . GLU A 1 90 ? -17.038 0.511 20.928 1.00 97.88 90 GLU A O 1
ATOM 731 N N . LEU A 1 91 ? -16.931 1.504 18.908 1.00 98.12 91 LEU A N 1
ATOM 732 C CA . LEU A 1 91 ? -18.168 2.274 19.045 1.00 98.12 91 LEU A CA 1
ATOM 733 C C . LEU A 1 91 ? -19.389 1.365 19.207 1.00 98.12 91 LEU A C 1
ATOM 735 O O . LEU A 1 91 ? -20.171 1.576 20.131 1.00 98.12 91 LEU A O 1
ATOM 739 N N . GLU A 1 92 ? -19.531 0.337 18.369 1.00 97.94 92 GLU A N 1
ATOM 740 C CA . GLU A 1 92 ? -20.622 -0.641 18.461 1.00 97.94 92 GLU A CA 1
ATOM 741 C C . GLU A 1 92 ? -20.630 -1.348 19.824 1.00 97.94 92 GLU A C 1
ATOM 743 O O . GLU A 1 92 ? -21.666 -1.420 20.488 1.00 97.94 92 GLU A O 1
ATOM 748 N N . SER A 1 93 ? -19.466 -1.807 20.294 1.00 97.69 93 SER A N 1
ATOM 749 C CA . SER A 1 93 ? -19.339 -2.431 21.615 1.00 97.69 93 SER A CA 1
ATOM 750 C C . SER A 1 93 ? -19.745 -1.476 22.741 1.00 97.69 93 SER A C 1
ATOM 752 O O . SER A 1 93 ? -20.452 -1.868 23.670 1.00 97.69 93 SER A O 1
ATOM 754 N N . THR A 1 94 ? -19.319 -0.216 22.663 1.00 97.06 94 THR A N 1
ATOM 755 C CA . THR A 1 94 ? -19.639 0.802 23.674 1.00 97.06 94 THR A CA 1
ATOM 756 C C . THR A 1 94 ? -21.134 1.123 23.682 1.00 97.06 94 THR A C 1
ATOM 758 O O . THR A 1 94 ? -21.748 1.209 24.745 1.00 97.06 94 THR A O 1
ATOM 761 N N . GLN A 1 95 ? -21.755 1.242 22.506 1.00 97.81 95 GLN A N 1
ATOM 762 C CA . GLN A 1 95 ? -23.198 1.458 22.381 1.00 97.81 95 GLN A CA 1
ATOM 763 C C . GLN A 1 95 ? -23.998 0.311 23.007 1.00 97.81 95 GLN A C 1
ATOM 765 O O . GLN A 1 95 ? -24.942 0.563 23.757 1.00 97.81 95 GLN A O 1
ATOM 770 N N . LEU A 1 96 ? -23.596 -0.942 22.772 1.00 97.50 96 LEU A N 1
ATOM 771 C CA . LEU A 1 96 ? -24.241 -2.106 23.387 1.00 97.50 96 LEU A CA 1
ATOM 772 C C . LEU A 1 96 ? -24.142 -2.081 24.918 1.00 97.50 96 LEU A C 1
ATOM 774 O O . LEU A 1 96 ? -25.124 -2.371 25.605 1.00 97.50 96 LEU A O 1
ATOM 778 N N . GLN A 1 97 ? -22.986 -1.693 25.457 1.00 96.69 97 GLN A N 1
ATOM 779 C CA . GLN A 1 97 ? -22.803 -1.546 26.902 1.00 96.69 97 GLN A CA 1
ATOM 780 C C . GLN A 1 97 ? -23.703 -0.453 27.492 1.00 96.69 97 GLN A C 1
ATOM 782 O O . GLN A 1 97 ? -24.299 -0.668 28.548 1.00 96.69 97 GLN A O 1
ATOM 787 N N . LEU A 1 98 ? -23.852 0.687 26.808 1.00 97.06 98 LEU A N 1
ATOM 788 C CA . LEU A 1 98 ? -24.740 1.770 27.243 1.00 97.06 98 LEU A CA 1
ATOM 789 C C . LEU A 1 98 ? -26.208 1.331 27.265 1.00 97.06 98 LEU A C 1
ATOM 791 O O . LEU A 1 98 ? -26.887 1.547 28.266 1.00 97.06 98 LEU A O 1
ATOM 795 N N . ILE A 1 99 ? -26.673 0.643 26.219 1.00 96.50 99 ILE A N 1
ATOM 796 C CA . ILE A 1 99 ? -28.038 0.094 26.164 1.00 96.50 99 ILE A CA 1
ATOM 797 C C . ILE A 1 99 ? -28.274 -0.880 27.326 1.00 96.50 99 ILE A C 1
ATOM 799 O O . ILE A 1 99 ? -29.327 -0.862 27.969 1.00 96.50 99 ILE A O 1
ATOM 803 N N . GLN A 1 100 ? -27.295 -1.738 27.625 1.00 95.12 100 GLN A N 1
ATOM 804 C CA . GLN A 1 100 ? -27.395 -2.668 28.746 1.00 95.12 100 GLN A CA 1
ATOM 805 C C . GLN A 1 100 ? -27.448 -1.937 30.095 1.00 95.12 100 GLN A C 1
ATOM 807 O O . GLN A 1 100 ? -28.243 -2.319 30.959 1.00 95.12 100 GLN A O 1
ATOM 812 N N . ALA A 1 101 ? -26.641 -0.890 30.274 1.00 94.00 101 ALA A N 1
ATOM 813 C CA . ALA A 1 101 ? -26.642 -0.072 31.483 1.00 94.00 101 ALA A CA 1
ATOM 814 C C . ALA A 1 101 ? -27.988 0.646 31.685 1.00 94.00 101 ALA A C 1
ATOM 816 O O . ALA A 1 101 ? -28.558 0.570 32.773 1.00 94.00 101 ALA A O 1
ATOM 817 N N . GLU A 1 102 ? -28.541 1.253 30.632 1.00 93.62 102 GLU A N 1
ATOM 818 C CA . GLU A 1 102 ? -29.846 1.929 30.657 1.00 93.62 102 GLU A CA 1
ATOM 819 C C . GLU A 1 102 ? -30.986 0.952 30.996 1.00 93.62 102 GLU A C 1
ATOM 821 O O . GLU A 1 102 ? -31.849 1.226 31.837 1.00 93.62 102 GLU A O 1
ATOM 826 N N . LYS A 1 103 ? -30.958 -0.253 30.411 1.00 93.25 103 LYS A N 1
ATOM 827 C CA . LYS A 1 103 ? -31.927 -1.308 30.732 1.00 93.25 103 LYS A CA 1
ATOM 828 C C . LYS A 1 103 ? -31.845 -1.719 32.202 1.00 93.25 103 LYS A C 1
ATOM 830 O O . LYS A 1 103 ? -32.882 -1.895 32.842 1.00 93.25 103 LYS A O 1
ATOM 835 N N . MET A 1 104 ? -30.636 -1.870 32.739 1.00 91.12 104 MET A N 1
ATOM 836 C CA . MET A 1 104 ? -30.425 -2.259 34.134 1.00 91.12 104 MET A CA 1
ATOM 837 C C . MET A 1 104 ? -30.878 -1.166 35.108 1.00 91.12 104 MET A C 1
ATOM 839 O O . MET A 1 104 ? -31.490 -1.473 36.129 1.00 91.12 104 MET A O 1
ATOM 843 N N . GLU A 1 105 ? -30.646 0.105 34.775 1.00 92.62 105 GLU A N 1
ATOM 844 C CA . GLU A 1 105 ? -31.148 1.251 35.540 1.00 92.62 105 GLU A CA 1
ATOM 845 C C . GLU A 1 105 ? -32.686 1.248 35.598 1.00 92.62 105 GLU A C 1
ATOM 847 O O . GLU A 1 105 ? -33.279 1.382 36.671 1.00 92.62 105 GLU A O 1
ATOM 852 N N . SER A 1 106 ? -33.345 1.032 34.454 1.00 90.19 106 SER A N 1
ATOM 853 C CA . SER A 1 106 ? -34.806 0.927 34.369 1.00 90.19 106 SER A CA 1
ATOM 854 C C . SER A 1 106 ? -35.357 -0.231 35.213 1.00 90.19 106 SER A C 1
ATOM 856 O O . SER A 1 106 ? -36.276 -0.032 36.012 1.00 90.19 106 SER A O 1
ATOM 858 N N . VAL A 1 107 ? -34.745 -1.419 35.122 1.00 89.81 107 VAL A N 1
ATOM 859 C CA . VAL A 1 107 ? -35.092 -2.579 35.965 1.00 89.81 107 VAL A CA 1
ATOM 860 C C . VAL A 1 107 ? -34.899 -2.262 37.450 1.00 89.81 107 VAL A C 1
ATOM 862 O O . VAL A 1 107 ? -35.771 -2.580 38.256 1.00 89.81 107 VAL A O 1
ATOM 865 N N . GLY A 1 108 ? -33.801 -1.597 37.817 1.00 87.50 108 GLY A N 1
ATOM 866 C CA . GLY A 1 108 ? -33.529 -1.183 39.193 1.00 87.50 108 GLY A CA 1
ATOM 867 C C . GLY A 1 108 ? -34.597 -0.239 39.751 1.00 87.50 108 GLY A C 1
ATOM 868 O O . GLY A 1 108 ? -35.084 -0.455 40.862 1.00 87.50 108 GLY A O 1
ATOM 869 N N . ARG A 1 109 ? -35.026 0.762 38.968 1.00 86.44 109 ARG A N 1
ATOM 870 C CA . ARG A 1 109 ? -36.122 1.671 39.354 1.00 86.44 109 ARG A CA 1
ATOM 871 C C . ARG A 1 109 ? -37.440 0.933 39.565 1.00 86.44 109 ARG A C 1
ATOM 873 O O . ARG A 1 109 ? -38.106 1.162 40.572 1.00 86.44 109 ARG A O 1
ATOM 880 N N . LEU A 1 110 ? -37.803 0.037 38.647 1.00 87.62 110 LEU A N 1
ATOM 881 C CA . LEU A 1 110 ? -39.027 -0.758 38.768 1.00 87.62 110 LEU A CA 1
ATOM 882 C C . LEU A 1 110 ? -38.984 -1.668 40.001 1.00 87.62 110 LEU A C 1
ATOM 884 O O . LEU A 1 110 ? -39.943 -1.699 40.765 1.00 87.62 110 LEU A O 1
ATOM 888 N N . ALA A 1 111 ? -37.865 -2.356 40.242 1.00 86.38 111 ALA A N 1
ATOM 889 C CA . ALA A 1 111 ? -37.694 -3.214 41.413 1.00 86.38 111 ALA A CA 1
ATOM 890 C C . ALA A 1 111 ? -37.807 -2.429 42.732 1.00 86.38 111 ALA A C 1
ATOM 892 O O . ALA A 1 111 ? -38.453 -2.899 43.668 1.00 86.38 111 ALA A O 1
ATOM 893 N N . ALA A 1 112 ? -37.234 -1.222 42.800 1.00 85.06 112 ALA A N 1
ATOM 894 C CA . ALA A 1 112 ? -37.363 -0.343 43.961 1.00 85.06 112 ALA A CA 1
ATOM 895 C C . ALA A 1 112 ? -38.817 0.112 44.193 1.00 85.06 112 ALA A C 1
ATOM 897 O O . ALA A 1 112 ? -39.280 0.112 45.334 1.00 85.06 112 ALA A O 1
ATOM 898 N N . GLY A 1 113 ? -39.548 0.440 43.121 1.00 84.75 113 GLY A N 1
ATOM 899 C CA . GLY A 1 113 ? -40.975 0.770 43.184 1.00 84.75 113 GLY A CA 1
ATOM 900 C C . GLY A 1 113 ? -41.822 -0.398 43.694 1.00 84.75 113 GLY A C 1
ATOM 901 O O . GLY A 1 113 ? -42.551 -0.246 44.671 1.00 84.75 113 GLY A O 1
ATOM 902 N N . VAL A 1 114 ? -41.641 -1.593 43.119 1.00 86.31 114 VAL A N 1
ATOM 903 C CA . VAL A 1 114 ? -42.329 -2.821 43.561 1.00 86.31 114 VAL A CA 1
ATOM 904 C C . VAL A 1 114 ? -42.010 -3.135 45.025 1.00 86.31 114 VAL A C 1
ATOM 906 O O . VAL A 1 114 ? -42.912 -3.447 45.798 1.00 86.31 114 VAL A O 1
ATOM 909 N N . ALA A 1 115 ? -40.746 -3.016 45.446 1.00 84.38 115 ALA A N 1
ATOM 910 C CA . ALA A 1 115 ? -40.359 -3.241 46.838 1.00 84.38 115 ALA A CA 1
ATOM 911 C C . ALA A 1 115 ? -41.068 -2.269 47.794 1.00 84.38 115 ALA A C 1
ATOM 913 O O . ALA A 1 115 ? -41.524 -2.678 48.863 1.00 84.38 115 ALA A O 1
ATOM 914 N N . HIS A 1 116 ? -41.191 -0.998 47.407 1.00 85.50 116 HIS A N 1
ATOM 915 C CA . HIS A 1 116 ? -41.913 -0.001 48.190 1.00 85.50 116 HIS A CA 1
ATOM 916 C C . HIS A 1 116 ? -43.417 -0.316 48.269 1.00 85.50 116 HIS A C 1
ATOM 918 O O . HIS A 1 116 ? -44.010 -0.244 49.346 1.00 85.50 116 HIS A O 1
ATOM 924 N N . GLU A 1 117 ? -44.040 -0.707 47.157 1.00 85.38 117 GLU A N 1
ATOM 925 C CA . GLU A 1 117 ? -45.466 -1.048 47.106 1.00 85.38 117 GLU A CA 1
ATOM 926 C C . GLU A 1 117 ? -45.811 -2.322 47.877 1.00 85.38 117 GLU A C 1
ATOM 928 O O . GLU A 1 117 ? -46.870 -2.378 48.489 1.00 85.38 117 GLU A O 1
ATOM 933 N N . VAL A 1 118 ? -44.917 -3.315 47.914 1.00 83.12 118 VAL A N 1
ATOM 934 C CA . VAL A 1 118 ? -45.091 -4.547 48.705 1.00 83.12 118 VAL A CA 1
ATOM 935 C C . VAL A 1 118 ? -44.893 -4.289 50.199 1.00 83.12 118 VAL A C 1
ATOM 937 O O . VAL A 1 118 ? -45.586 -4.875 51.035 1.00 83.12 118 VAL A O 1
ATOM 940 N N . LYS A 1 119 ? -43.969 -3.390 50.562 1.00 79.62 119 LYS A N 1
ATOM 941 C CA . LYS A 1 119 ? -43.693 -3.055 51.965 1.00 79.62 119 LYS A CA 1
ATOM 942 C C . LYS A 1 119 ? -44.881 -2.359 52.640 1.00 79.62 119 LYS A C 1
ATOM 944 O O . LYS A 1 119 ? -45.111 -2.583 53.826 1.00 79.62 119 LYS A O 1
ATOM 949 N N . ASN A 1 120 ? -45.658 -1.574 51.893 1.00 85.69 120 ASN A N 1
ATOM 950 C CA . ASN A 1 120 ? -46.821 -0.838 52.401 1.00 85.69 120 ASN A CA 1
ATOM 951 C C . ASN A 1 120 ? -47.931 -1.733 53.011 1.00 85.69 120 ASN A C 1
ATOM 953 O O . ASN A 1 120 ? -48.266 -1.535 54.180 1.00 85.69 120 ASN A O 1
ATOM 957 N N . PRO A 1 121 ? -48.508 -2.725 52.301 1.00 84.38 121 PRO A N 1
ATOM 958 C CA . PRO A 1 121 ? -49.528 -3.609 52.862 1.00 84.38 121 PRO A CA 1
ATOM 959 C C . PRO A 1 121 ? -48.967 -4.535 53.947 1.00 84.38 121 PRO A C 1
ATOM 961 O O . PRO A 1 121 ? -49.672 -4.820 54.909 1.00 84.38 121 PRO A O 1
ATOM 964 N N . LEU A 1 122 ? -47.700 -4.961 53.853 1.00 79.38 122 LEU A N 1
ATOM 965 C CA . LEU A 1 122 ? -47.039 -5.729 54.917 1.00 79.38 122 LEU A CA 1
ATOM 966 C C . LEU A 1 122 ? -46.955 -4.941 56.228 1.00 79.38 122 LEU A C 1
ATOM 968 O O . LEU A 1 122 ? -47.255 -5.487 57.286 1.00 79.38 122 LEU A O 1
ATOM 972 N N . ALA A 1 123 ? -46.584 -3.661 56.159 1.00 76.31 123 ALA A N 1
ATOM 973 C CA . ALA A 1 123 ? -46.547 -2.791 57.330 1.00 76.31 123 ALA A CA 1
ATOM 974 C C . ALA A 1 123 ? -47.944 -2.602 57.949 1.00 76.31 123 ALA A C 1
ATOM 976 O O . ALA A 1 123 ? -48.079 -2.635 59.170 1.00 76.31 123 ALA A O 1
ATOM 977 N N . LEU A 1 124 ? -48.985 -2.471 57.117 1.00 81.19 124 LEU A N 1
ATOM 978 C CA . LEU A 1 124 ? -50.381 -2.406 57.569 1.00 81.19 124 LEU A CA 1
ATOM 979 C C . LEU A 1 124 ? -50.838 -3.699 58.257 1.00 81.19 124 LEU A C 1
ATOM 981 O O . LEU A 1 124 ? -51.451 -3.638 59.320 1.00 81.19 124 LEU A O 1
ATOM 985 N N . LEU A 1 125 ? -50.531 -4.864 57.676 1.00 84.50 125 LEU A N 1
ATOM 986 C CA . LEU A 1 125 ? -50.865 -6.163 58.267 1.00 84.50 125 LEU A CA 1
ATOM 987 C C . LEU A 1 125 ? -50.153 -6.375 59.606 1.00 84.50 125 LEU A C 1
ATOM 989 O O . LEU A 1 125 ? -50.762 -6.888 60.536 1.00 84.50 125 LEU A O 1
ATOM 993 N N . LEU A 1 126 ? -48.892 -5.951 59.718 1.00 77.19 126 LEU A N 1
ATOM 994 C CA . LEU A 1 126 ? -48.126 -6.059 60.957 1.00 77.19 126 LEU A CA 1
ATOM 995 C C . LEU A 1 126 ? -48.710 -5.170 62.068 1.00 77.19 126 LEU A C 1
ATOM 997 O O . LEU A 1 126 ? -48.897 -5.646 63.181 1.00 77.19 126 LEU A O 1
ATOM 1001 N N . MET A 1 127 ? -49.083 -3.923 61.753 1.00 75.38 127 MET A N 1
ATOM 1002 C CA . MET A 1 127 ? -49.768 -3.042 62.711 1.00 75.38 127 MET A CA 1
ATOM 1003 C C . MET A 1 127 ? -51.118 -3.604 63.170 1.00 75.38 127 MET A C 1
ATOM 1005 O O . MET A 1 127 ? -51.487 -3.428 64.324 1.00 75.38 127 MET A O 1
ATOM 1009 N N . GLY A 1 128 ? -51.857 -4.285 62.290 1.00 73.81 128 GLY A N 1
ATOM 1010 C CA . GLY A 1 128 ? -53.147 -4.888 62.635 1.00 73.81 128 GLY A CA 1
ATOM 1011 C C . GLY A 1 128 ? -53.060 -6.128 63.533 1.00 73.81 128 GLY A C 1
ATOM 1012 O O . GLY A 1 128 ? -54.076 -6.519 64.094 1.00 73.81 128 GLY A O 1
ATOM 1013 N N . VAL A 1 129 ? -51.883 -6.749 63.661 1.00 72.62 129 VAL A N 1
ATOM 1014 C CA . VAL A 1 129 ? -51.643 -7.921 64.527 1.00 72.62 129 VAL A CA 1
ATOM 1015 C C . VAL A 1 129 ? -51.135 -7.513 65.920 1.00 72.62 129 VAL A C 1
ATOM 1017 O O . VAL A 1 129 ? -51.213 -8.306 66.853 1.00 72.62 129 VAL A O 1
ATOM 1020 N N . GLU A 1 130 ? -50.644 -6.280 66.083 1.00 60.62 130 GLU A N 1
ATOM 1021 C CA . GLU A 1 130 ? -50.192 -5.728 67.374 1.00 60.62 130 GLU A CA 1
ATOM 1022 C C . GLU A 1 130 ? -51.312 -5.046 68.197 1.00 60.62 130 GLU A C 1
ATOM 1024 O O . GLU A 1 130 ? -51.033 -4.487 69.259 1.00 60.62 130 GLU A O 1
ATOM 1029 N N . TYR A 1 131 ? -52.570 -5.127 67.748 1.00 49.19 131 TYR A N 1
ATOM 1030 C CA . TYR A 1 131 ? -53.780 -4.697 68.469 1.00 49.19 131 TYR A CA 1
ATOM 1031 C C . TYR A 1 131 ? -54.636 -5.895 68.890 1.00 49.19 131 TYR A C 1
ATOM 1033 O O . TYR A 1 131 ? -55.212 -5.830 70.000 1.00 49.19 131 TYR A O 1
#

Radius of gyration: 37.71 Å; chains: 1; bounding box: 79×26×110 Å

Secondary structure (DSSP, 8-state):
---SS-HHHHHHHHHHHHHHHHHTS-EEEEEEEEE-SS-EEEEEEEEEEEEETTTTEEEEEEEEEE-HHHHHHHHHHHHHHHHHHHHHHHHHHHHHHHHHHHHHHHHHHHHHHHHHHHHHHHHHHHHHH--

Foldseek 3Di:
DDAQFDPVQVVVVVVVQVVCQVVQAKDWDQWDWTQRVVGTFTKGKIKHWDQDPVVRGIDIDIDIDGCRVVVVVVVVVVVVVVVVVVVVVVVVVVVVVVVVVVVVVVVVVVVVVVVVVVVVVVVVVVVVVVD

pLDDT: mean 88.72, std 10.31, range [38.53, 98.38]

Sequence (131 aa):
DHQIFSKESAEYFRQVDESVIKRGKLIDVPEEIVDTGDGEVWLHTVKVPVDDKIGGRTLIVGISEDITERVRAREQLERLNRNLSEKNKELESTQLQLIQAEKMESVGRLAAGVAHEVKNPLALLLMGVEY